Protein AF-A0A537MP45-F1 (afdb_monomer_lite)

Sequence (155 aa):
MEGVTEVKVVQQLLRLVGKEHTTVILPLGGDQLAAGGREAELHELKRLSENIVALVDSERASAGSLLAERRAKFGDVCKKVGFDVCLTEWRAIENYFPDHAVKAALGASFEQLKPYERLADHANGWSKSDNWRIAHYVRKEDLLSSDVGKFLDRI

Radius of gyration: 15.37 Å; chains: 1; bounding box: 35×30×43 Å

pLDDT: mean 92.87, std 7.29, range [63.31, 98.62]

Structure (mmCIF, N/CA/C/O backbone):
data_AF-A0A537MP45-F1
#
_entry.id   AF-A0A537MP45-F1
#
loop_
_atom_site.group_PDB
_atom_site.id
_atom_site.type_symbol
_atom_site.label_atom_id
_atom_site.label_alt_id
_atom_site.label_comp_id
_atom_site.label_asym_id
_atom_site.label_entity_id
_atom_site.label_seq_id
_atom_site.pdbx_PDB_ins_code
_atom_site.Cartn_x
_atom_site.Cartn_y
_atom_site.Cartn_z
_atom_site.occupancy
_atom_site.B_iso_or_equiv
_atom_site.auth_seq_id
_atom_site.auth_comp_id
_atom_site.auth_asym_id
_atom_site.auth_atom_id
_atom_site.pdbx_PDB_model_num
ATOM 1 N N . MET A 1 1 ? -4.626 5.123 4.136 1.00 78.69 1 MET A N 1
ATOM 2 C CA . MET A 1 1 ? -3.515 5.126 3.157 1.00 78.69 1 MET A CA 1
ATOM 3 C C . MET A 1 1 ? -2.699 6.376 3.355 1.00 78.69 1 MET A C 1
ATOM 5 O O . MET A 1 1 ? -3.265 7.377 3.767 1.00 78.69 1 MET A O 1
ATOM 9 N N . GLU A 1 2 ? -1.405 6.345 3.079 1.00 72.19 2 GLU A N 1
ATOM 10 C CA . GLU A 1 2 ? -0.551 7.502 3.346 1.00 72.19 2 GLU A CA 1
ATOM 11 C C . GLU A 1 2 ? -0.734 8.608 2.306 1.00 72.19 2 GLU A C 1
ATOM 13 O O . GLU A 1 2 ? -1.219 9.683 2.648 1.00 72.19 2 GLU A O 1
ATOM 18 N N . GLY A 1 3 ? -0.405 8.358 1.039 1.00 77.50 3 GLY A N 1
ATOM 19 C CA . GLY A 1 3 ? -0.460 9.369 -0.011 1.00 77.50 3 GLY A CA 1
ATOM 20 C C . GLY A 1 3 ? -1.744 9.351 -0.845 1.00 77.50 3 GLY A C 1
ATOM 21 O O . GLY A 1 3 ? -2.579 8.442 -0.800 1.00 77.50 3 GLY A O 1
ATOM 22 N N . VAL A 1 4 ? -1.915 10.427 -1.613 1.00 81.25 4 VAL A N 1
ATOM 23 C CA . VAL A 1 4 ? -3.049 10.619 -2.532 1.00 81.25 4 VAL A CA 1
ATOM 24 C C . VAL A 1 4 ? -2.918 9.779 -3.803 1.00 81.25 4 VAL A C 1
ATOM 26 O O . VAL A 1 4 ? -3.923 9.415 -4.412 1.00 81.25 4 VAL A O 1
ATOM 29 N N . THR A 1 5 ? -1.688 9.447 -4.199 1.00 82.06 5 THR A N 1
ATOM 30 C CA . THR A 1 5 ? -1.387 8.632 -5.382 1.00 82.06 5 THR A CA 1
ATOM 31 C C . THR A 1 5 ? -1.822 7.184 -5.198 1.00 82.06 5 THR A C 1
ATOM 33 O O . THR A 1 5 ? -2.275 6.549 -6.151 1.00 82.06 5 THR A O 1
ATOM 36 N N . GLU A 1 6 ? -1.779 6.681 -3.966 1.00 89.75 6 GLU A N 1
ATOM 37 C CA . GLU A 1 6 ? -2.126 5.302 -3.634 1.00 89.75 6 GLU A CA 1
ATOM 38 C C . GLU A 1 6 ? -3.642 5.077 -3.551 1.00 89.75 6 GLU A C 1
ATOM 40 O O . GLU A 1 6 ? -4.090 3.936 -3.626 1.00 89.75 6 GLU A O 1
ATOM 45 N N . VAL A 1 7 ? -4.460 6.135 -3.457 1.00 93.81 7 VAL A N 1
ATOM 46 C CA . VAL A 1 7 ? -5.926 5.996 -3.360 1.00 93.81 7 VAL A CA 1
ATOM 47 C C . VAL A 1 7 ? -6.472 5.210 -4.549 1.00 93.81 7 VAL A C 1
ATOM 49 O O . VAL A 1 7 ? -7.170 4.217 -4.362 1.00 93.81 7 VAL A O 1
ATOM 52 N N . LYS A 1 8 ? -6.100 5.597 -5.775 1.00 95.75 8 LYS A N 1
ATOM 53 C CA . LYS A 1 8 ? -6.566 4.912 -6.992 1.00 95.75 8 LYS A CA 1
ATOM 54 C C . LYS A 1 8 ? -6.049 3.479 -7.095 1.00 95.75 8 LYS A C 1
ATOM 56 O O . LYS A 1 8 ? -6.744 2.626 -7.636 1.00 95.75 8 LYS A O 1
ATOM 61 N N . VAL A 1 9 ? -4.850 3.216 -6.575 1.00 96.94 9 VAL A N 1
ATOM 62 C CA . VAL A 1 9 ? -4.278 1.865 -6.510 1.00 96.94 9 VAL A CA 1
ATOM 63 C C . VAL A 1 9 ? -5.156 0.989 -5.627 1.00 96.94 9 VAL A C 1
ATOM 65 O O . VAL A 1 9 ? -5.669 -0.025 -6.087 1.00 96.94 9 VAL A O 1
ATOM 68 N N . VAL A 1 10 ? -5.415 1.426 -4.394 1.00 96.75 10 VAL A N 1
ATOM 69 C CA . VAL A 1 10 ? -6.233 0.673 -3.437 1.00 96.75 10 VAL A CA 1
ATOM 70 C C . VAL A 1 10 ? -7.672 0.514 -3.922 1.00 96.75 10 VAL A C 1
ATOM 72 O O . VAL A 1 10 ? -8.244 -0.550 -3.723 1.00 96.75 10 VAL A O 1
ATOM 75 N N . GLN A 1 11 ? -8.241 1.493 -4.633 1.00 97.19 11 GLN A N 1
ATOM 76 C CA . GLN A 1 11 ? -9.544 1.327 -5.295 1.00 97.19 11 GLN A CA 1
ATOM 77 C C . GLN A 1 11 ? -9.545 0.155 -6.283 1.00 97.19 11 GLN A C 1
ATOM 79 O O . GLN A 1 11 ? -10.468 -0.656 -6.253 1.00 97.19 11 GLN A O 1
ATOM 84 N N . GLN A 1 12 ? -8.516 0.033 -7.134 1.00 98.00 12 GLN A N 1
ATOM 85 C CA . GLN A 1 12 ? -8.416 -1.105 -8.056 1.00 98.00 12 GLN A CA 1
ATOM 86 C C . GLN A 1 12 ? -8.259 -2.427 -7.297 1.00 98.00 12 GLN A C 1
ATOM 88 O O . GLN A 1 12 ? -8.945 -3.394 -7.618 1.00 98.00 12 GLN A O 1
ATOM 93 N N . LEU A 1 13 ? -7.428 -2.469 -6.253 1.00 97.81 13 LEU A N 1
ATOM 94 C CA . LEU A 1 13 ? -7.242 -3.690 -5.460 1.00 97.81 13 LEU A CA 1
ATOM 95 C C . LEU A 1 13 ? -8.527 -4.098 -4.714 1.00 97.81 13 LEU A C 1
ATOM 97 O O . LEU A 1 13 ? -8.900 -5.268 -4.722 1.00 97.81 13 LEU A O 1
ATOM 101 N N . LEU A 1 14 ? -9.260 -3.139 -4.140 1.00 97.94 14 LEU A N 1
ATOM 102 C CA . LEU A 1 14 ? -10.563 -3.382 -3.511 1.00 97.94 14 LEU A CA 1
ATOM 103 C C . LEU A 1 14 ? -11.614 -3.847 -4.521 1.00 97.94 14 LEU A C 1
ATOM 105 O O . LEU A 1 14 ? -12.479 -4.652 -4.178 1.00 97.94 14 LEU A O 1
ATOM 109 N N . ARG A 1 15 ? -11.549 -3.384 -5.774 1.00 97.81 15 ARG A N 1
ATOM 110 C CA . ARG A 1 15 ? -12.417 -3.881 -6.847 1.00 97.81 15 ARG A CA 1
ATOM 111 C C . ARG A 1 15 ? -12.158 -5.358 -7.141 1.00 97.81 15 ARG A C 1
ATOM 113 O O . ARG A 1 15 ? -13.121 -6.102 -7.302 1.00 97.81 15 ARG A O 1
ATOM 120 N N . LEU A 1 16 ? -10.896 -5.801 -7.135 1.00 96.94 16 LEU A N 1
ATOM 121 C CA . LEU A 1 16 ? -10.537 -7.214 -7.337 1.00 96.94 16 LEU A CA 1
ATOM 122 C C . LEU A 1 16 ? -11.126 -8.133 -6.255 1.00 96.94 16 LEU A C 1
ATOM 124 O O . LEU A 1 16 ? -11.538 -9.257 -6.549 1.00 96.94 16 LEU A O 1
ATOM 128 N N . VAL A 1 17 ? -11.210 -7.658 -5.010 1.00 97.12 17 VAL A N 1
ATOM 129 C CA . VAL A 1 17 ? -11.831 -8.407 -3.901 1.00 97.12 17 VAL A CA 1
ATOM 130 C C . VAL A 1 17 ? -13.329 -8.116 -3.725 1.00 97.12 17 VAL A C 1
ATOM 132 O O . VAL A 1 17 ? -13.974 -8.721 -2.876 1.00 97.12 17 VAL A O 1
ATOM 135 N N . GLY A 1 18 ? -13.920 -7.251 -4.555 1.00 97.19 18 GLY A N 1
ATOM 136 C CA . GLY A 1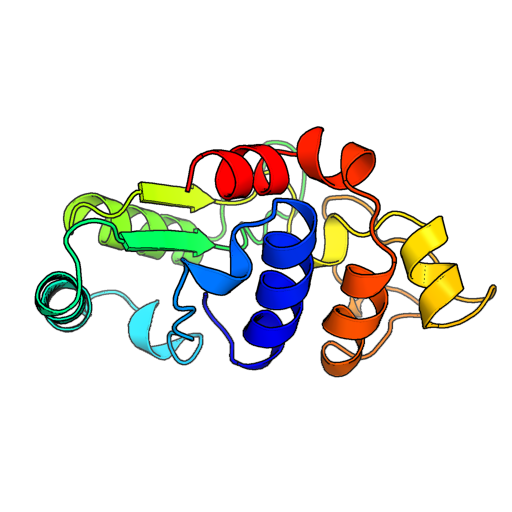 18 ? -15.351 -6.936 -4.515 1.00 97.19 18 GLY A CA 1
ATOM 137 C C . GLY A 1 18 ? -15.780 -6.038 -3.348 1.00 97.19 18 GLY A C 1
ATOM 138 O O . GLY A 1 18 ? -16.940 -6.084 -2.957 1.00 97.19 18 GLY A O 1
ATOM 139 N N . LYS A 1 19 ? -14.873 -5.221 -2.798 1.00 97.19 19 LYS A N 1
ATOM 140 C CA . LYS A 1 19 ? -15.096 -4.372 -1.608 1.00 97.19 19 LYS A CA 1
ATOM 141 C C . LYS A 1 19 ? -15.095 -2.865 -1.883 1.00 97.19 19 LYS A C 1
ATOM 143 O O . LYS A 1 19 ? -15.429 -2.080 -1.006 1.00 97.19 19 LYS A O 1
ATOM 148 N N . GLU A 1 20 ? -14.780 -2.438 -3.109 1.00 96.50 20 GLU A N 1
ATOM 149 C CA . GLU A 1 20 ? -14.738 -1.011 -3.500 1.00 96.50 20 GLU A CA 1
ATOM 150 C C . GLU A 1 20 ? -16.005 -0.236 -3.092 1.00 96.50 20 GLU A C 1
ATOM 152 O O . GLU A 1 20 ? -15.920 0.901 -2.640 1.00 96.50 20 GLU A O 1
ATOM 157 N N . HIS A 1 21 ? -17.179 -0.851 -3.235 1.00 95.81 21 HIS A N 1
ATOM 158 C CA . HIS A 1 21 ? -18.472 -0.201 -3.013 1.00 95.81 21 HIS A CA 1
ATOM 159 C C . HIS A 1 21 ? -18.888 -0.122 -1.535 1.00 95.81 21 HIS A C 1
ATOM 161 O O . HIS A 1 21 ? -19.848 0.575 -1.212 1.00 95.81 21 HIS A O 1
ATOM 167 N N . THR A 1 22 ? -18.186 -0.821 -0.640 1.00 95.88 22 THR A N 1
ATOM 168 C CA . THR A 1 22 ? -18.456 -0.836 0.808 1.00 95.88 22 THR A CA 1
ATOM 169 C C . THR A 1 22 ? -17.366 -0.151 1.622 1.00 95.88 22 THR A C 1
ATOM 171 O O . THR A 1 22 ? -17.492 -0.036 2.838 1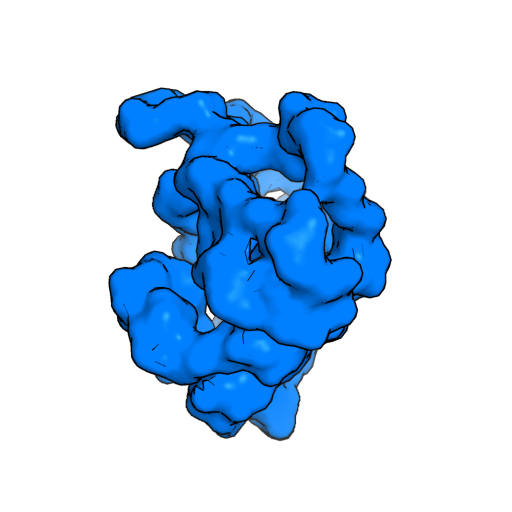.00 95.88 22 THR A O 1
ATOM 174 N N . THR A 1 23 ? -16.288 0.296 0.977 1.00 96.44 23 THR A N 1
ATOM 175 C CA . THR A 1 23 ? -15.094 0.797 1.656 1.00 96.44 23 THR A CA 1
ATOM 176 C C . THR A 1 23 ? -14.782 2.223 1.220 1.00 96.44 23 THR A C 1
ATOM 178 O O . THR A 1 23 ? -14.570 2.506 0.044 1.00 96.44 23 THR A O 1
ATOM 181 N N . VAL A 1 24 ? -14.690 3.131 2.193 1.00 95.12 24 VAL A N 1
ATOM 182 C CA . VAL A 1 24 ? -14.222 4.505 1.974 1.00 95.12 24 VAL A CA 1
ATOM 183 C C . VAL A 1 24 ? -12.714 4.560 2.200 1.00 95.12 24 VAL A C 1
ATOM 185 O O . VAL A 1 24 ? -12.218 4.137 3.242 1.00 95.12 24 VAL A O 1
ATOM 188 N N . ILE A 1 25 ? -11.974 5.104 1.234 1.00 94.69 25 ILE A N 1
ATOM 189 C CA . ILE A 1 25 ? -10.517 5.255 1.326 1.00 94.69 25 ILE A CA 1
ATOM 190 C C . ILE A 1 25 ? -10.193 6.702 1.678 1.00 94.69 25 ILE A C 1
ATOM 192 O O . ILE A 1 25 ? -10.503 7.614 0.913 1.00 94.69 25 ILE A O 1
ATOM 196 N N . LEU A 1 26 ? -9.512 6.898 2.805 1.00 91.81 26 LEU A N 1
ATOM 197 C CA . LEU A 1 26 ? -9.013 8.201 3.229 1.00 91.81 26 LEU A CA 1
ATOM 198 C C . LEU A 1 26 ? -7.480 8.267 3.055 1.00 91.81 26 LEU A C 1
ATOM 200 O O . LEU A 1 26 ? -6.762 7.452 3.658 1.00 91.81 26 LEU A O 1
ATOM 204 N N . PRO A 1 27 ? -6.953 9.197 2.234 1.00 89.19 27 PRO A N 1
ATOM 205 C CA . PRO A 1 27 ? -5.533 9.522 2.247 1.00 89.19 27 PRO A CA 1
ATOM 206 C C . PRO A 1 27 ? -5.206 10.343 3.499 1.00 89.19 27 PRO A C 1
ATOM 208 O O . PRO A 1 27 ? -5.925 11.276 3.846 1.00 89.19 27 PRO A O 1
ATOM 211 N N . LEU A 1 28 ? -4.098 10.022 4.159 1.00 83.44 28 LEU A N 1
ATOM 212 C CA . LEU A 1 28 ? -3.675 10.646 5.415 1.00 83.44 28 LEU A CA 1
ATOM 213 C C . LEU A 1 28 ? -2.677 11.801 5.207 1.00 83.44 28 LEU A C 1
ATOM 215 O O . LEU A 1 28 ? -2.012 12.230 6.146 1.00 83.44 28 LEU A O 1
ATOM 219 N N . GLY A 1 29 ? -2.570 12.316 3.977 1.00 73.94 29 GLY A N 1
ATOM 220 C CA . GLY A 1 29 ? -1.701 13.455 3.657 1.00 73.94 29 GLY A CA 1
ATOM 221 C C . GLY A 1 29 ? -0.206 13.135 3.767 1.00 73.94 29 GLY A C 1
ATOM 222 O O . GLY A 1 29 ? 0.607 14.023 4.021 1.00 73.94 29 GLY A O 1
ATOM 223 N N . GLY A 1 30 ? 0.150 11.862 3.598 1.00 70.12 30 GLY A N 1
ATOM 224 C CA . GLY A 1 30 ? 1.495 11.327 3.724 1.00 70.12 30 GLY A CA 1
ATOM 225 C C . GLY A 1 30 ? 2.030 11.488 5.139 1.00 70.12 30 GLY A C 1
ATOM 226 O O . GLY A 1 30 ? 1.522 10.932 6.111 1.00 70.12 30 GLY A O 1
ATOM 227 N N . ASP A 1 31 ? 3.078 12.286 5.231 1.00 68.25 31 ASP A N 1
ATOM 228 C CA . ASP A 1 31 ? 3.930 12.407 6.400 1.00 68.25 31 ASP A CA 1
ATOM 229 C C . ASP A 1 31 ? 3.291 13.136 7.586 1.00 68.25 31 ASP A C 1
ATOM 231 O O . ASP A 1 31 ? 3.775 13.016 8.712 1.00 68.25 31 ASP A O 1
ATOM 235 N N . GLN A 1 32 ? 2.216 13.887 7.340 1.00 70.69 32 GLN A N 1
ATOM 236 C CA . GLN A 1 32 ? 1.643 14.826 8.302 1.00 70.69 32 GLN A CA 1
ATOM 237 C C . GLN A 1 32 ? 0.962 14.134 9.486 1.00 70.69 32 GLN A C 1
ATOM 239 O O . GLN A 1 32 ? 1.140 14.572 10.622 1.00 70.69 32 GLN A O 1
ATOM 244 N N . LEU A 1 33 ? 0.223 13.051 9.226 1.00 71.00 33 LEU A N 1
ATOM 245 C CA . LEU A 1 33 ? -0.424 12.232 10.260 1.00 71.00 33 LEU A CA 1
ATOM 246 C C . LEU A 1 33 ? 0.444 11.047 10.707 1.00 71.00 33 LEU A C 1
ATOM 248 O O . LEU A 1 33 ? 0.185 10.455 11.750 1.00 71.00 33 LEU A O 1
ATOM 252 N N . ALA A 1 34 ? 1.487 10.719 9.938 1.00 63.31 34 ALA A N 1
ATOM 253 C CA . ALA A 1 34 ? 2.455 9.679 10.281 1.00 63.31 34 ALA A CA 1
ATOM 254 C C . ALA A 1 34 ? 3.594 10.168 11.195 1.00 63.31 34 ALA A C 1
ATOM 256 O O . ALA A 1 34 ? 4.375 9.360 11.702 1.00 63.31 34 ALA A O 1
ATOM 257 N N . ALA A 1 35 ? 3.721 11.481 11.402 1.00 67.88 35 ALA A N 1
ATOM 258 C CA . ALA A 1 35 ? 4.578 12.047 12.435 1.00 67.88 35 ALA A CA 1
ATOM 259 C C . ALA A 1 35 ? 3.929 11.818 13.813 1.00 67.88 35 ALA A C 1
ATOM 261 O O . ALA A 1 35 ? 2.738 12.064 13.977 1.00 67.88 35 ALA A O 1
ATOM 262 N N . GLY A 1 36 ? 4.688 11.320 14.795 1.00 66.88 36 GLY A N 1
ATOM 263 C CA . GLY A 1 36 ? 4.167 11.072 16.148 1.00 66.88 36 GLY A CA 1
ATOM 264 C C . GLY A 1 36 ? 3.563 12.327 16.798 1.00 66.88 36 GLY A C 1
ATOM 265 O O . GLY A 1 36 ? 3.892 13.446 16.404 1.00 66.88 36 GLY A O 1
ATOM 266 N N . GLY A 1 37 ? 2.698 12.145 17.801 1.00 72.94 37 GLY A N 1
ATOM 267 C CA . GLY A 1 37 ? 1.971 13.255 18.431 1.00 72.94 37 GLY A CA 1
ATOM 268 C C . GLY A 1 37 ? 0.680 13.650 17.703 1.00 72.94 37 GLY A C 1
ATOM 269 O O . GLY A 1 37 ? 0.190 14.756 17.914 1.00 72.94 37 GLY A O 1
ATOM 270 N N . ARG A 1 38 ? 0.165 12.781 16.821 1.00 83.44 38 ARG A N 1
ATOM 271 C CA . ARG A 1 38 ? -1.074 12.966 16.039 1.00 83.44 38 ARG A CA 1
ATOM 272 C C . ARG A 1 38 ? -2.196 12.005 16.442 1.00 83.44 38 ARG A C 1
ATOM 274 O O . ARG A 1 38 ? -3.124 11.732 15.682 1.00 83.44 38 ARG A O 1
ATOM 281 N N . GLU A 1 39 ? -2.084 11.430 17.636 1.00 87.00 39 GLU A N 1
ATOM 282 C CA . GLU A 1 39 ? -3.035 10.470 18.190 1.00 87.00 39 GLU A CA 1
ATOM 283 C C . GLU A 1 39 ? -4.444 11.067 18.291 1.00 87.00 39 GLU A C 1
ATOM 285 O O . GLU A 1 39 ? -5.420 10.373 18.013 1.00 87.00 39 GLU A O 1
ATOM 290 N N . ALA A 1 40 ? -4.551 12.348 18.660 1.00 88.00 40 ALA A N 1
ATOM 291 C CA . ALA A 1 40 ? -5.830 13.040 18.790 1.00 88.00 40 ALA A CA 1
ATOM 292 C C . ALA A 1 40 ? -6.537 13.168 17.432 1.00 88.00 40 ALA A C 1
ATOM 294 O O . ALA A 1 40 ? -7.717 12.848 17.317 1.00 88.00 40 ALA A O 1
ATOM 295 N N . GLU A 1 41 ? -5.808 13.555 16.383 1.00 88.56 41 GLU A N 1
ATOM 296 C CA . GLU A 1 41 ? -6.338 13.674 15.025 1.00 88.56 41 GLU A CA 1
ATOM 297 C C . GLU A 1 41 ? -6.775 12.318 14.460 1.00 88.56 41 GLU A C 1
ATOM 299 O O . GLU A 1 41 ? -7.813 12.225 13.806 1.00 88.56 41 GLU A O 1
ATOM 304 N N . LEU A 1 42 ? -6.022 11.249 14.738 1.00 88.88 42 LEU A N 1
ATOM 305 C CA . LEU A 1 42 ? -6.421 9.897 14.346 1.00 88.88 42 LEU A CA 1
ATOM 306 C C . LEU A 1 42 ? -7.645 9.415 15.134 1.00 88.88 42 LEU A C 1
ATOM 308 O O . LEU A 1 42 ? -8.499 8.737 14.565 1.00 88.88 42 LEU A O 1
ATOM 312 N N . HIS A 1 43 ? -7.783 9.796 16.406 1.00 90.69 43 HIS A N 1
ATOM 313 C CA . HIS A 1 43 ? -8.971 9.484 17.203 1.00 90.69 43 HIS A CA 1
ATOM 314 C C . HIS A 1 43 ? -10.253 10.082 16.620 1.00 90.69 43 HIS A C 1
ATOM 316 O O . HIS A 1 43 ? -11.298 9.433 16.675 1.00 90.69 43 HIS A O 1
ATOM 322 N N . GLU A 1 44 ? -10.185 11.263 16.003 1.00 91.94 44 GLU A N 1
ATOM 323 C CA . GLU A 1 44 ? -11.353 11.872 15.358 1.00 91.94 44 GLU A CA 1
ATOM 324 C C . GLU A 1 44 ? -11.903 11.013 14.214 1.00 91.94 44 GLU A C 1
ATOM 326 O O . GLU A 1 44 ? -13.111 11.019 13.974 1.00 91.94 44 GLU A O 1
ATOM 331 N N . LEU A 1 45 ? -11.067 10.201 13.554 1.00 91.56 45 LEU A N 1
ATOM 332 C CA . LEU A 1 45 ? -11.539 9.294 12.507 1.00 91.56 45 LEU A CA 1
ATOM 333 C C . LEU A 1 45 ? -12.520 8.254 13.054 1.00 91.56 45 LEU A C 1
ATOM 335 O O . LEU A 1 45 ? -13.463 7.908 12.345 1.00 91.56 45 LEU A O 1
ATOM 339 N N . LYS A 1 46 ? -12.383 7.816 14.316 1.00 91.88 46 LYS A N 1
ATOM 340 C CA . LYS A 1 46 ? -13.329 6.866 14.934 1.00 91.88 46 LYS A CA 1
ATOM 341 C C . LYS A 1 46 ? -14.755 7.392 15.015 1.00 91.88 46 LYS A C 1
ATOM 343 O O . LYS A 1 46 ? -15.698 6.613 15.042 1.00 91.88 46 LYS A O 1
ATOM 348 N N . ARG A 1 47 ? -14.938 8.711 14.972 1.00 92.62 47 ARG A N 1
ATOM 349 C CA . ARG A 1 47 ? -16.274 9.318 14.917 1.00 92.62 47 ARG A CA 1
ATOM 350 C C . ARG A 1 47 ? -16.987 9.050 13.592 1.00 92.62 47 ARG A C 1
ATOM 352 O O . ARG A 1 47 ? -18.200 9.216 13.525 1.00 92.62 47 ARG A O 1
ATOM 359 N N . LEU A 1 48 ? -16.244 8.684 12.546 1.00 91.44 48 LEU A N 1
ATOM 360 C CA . LEU A 1 48 ? -16.782 8.351 11.228 1.00 91.44 48 LEU A CA 1
ATOM 361 C C . LEU A 1 48 ? -17.161 6.869 11.125 1.00 91.44 48 LEU A C 1
ATOM 363 O O . LEU A 1 48 ? -18.125 6.537 10.441 1.00 91.44 48 LEU A O 1
ATOM 367 N N . SER A 1 49 ? -16.391 5.982 11.761 1.00 93.69 49 SER A N 1
ATOM 368 C CA . SER A 1 49 ? -16.600 4.532 11.728 1.00 93.69 49 SER A CA 1
ATOM 369 C C . SER A 1 49 ? -15.834 3.844 12.859 1.00 93.69 49 SER A C 1
ATOM 371 O O . SER A 1 49 ? -14.694 4.203 13.145 1.00 93.69 49 SER A O 1
ATOM 373 N N . GLU A 1 50 ? -16.416 2.792 13.436 1.00 91.19 50 GLU A N 1
ATOM 374 C CA . GLU A 1 50 ? -15.701 1.877 14.342 1.00 91.19 50 GLU A CA 1
ATOM 375 C C . GLU A 1 50 ? -14.806 0.886 13.575 1.00 91.19 50 GLU A C 1
ATOM 377 O O . GLU A 1 50 ? -13.834 0.360 14.115 1.00 91.19 50 GLU A O 1
ATOM 382 N N . ASN A 1 51 ? -15.091 0.670 12.287 1.00 94.31 51 ASN A N 1
ATOM 383 C CA . ASN A 1 51 ? -14.362 -0.250 11.417 1.00 94.31 51 ASN A CA 1
ATOM 384 C C . ASN A 1 51 ? -13.353 0.533 10.575 1.00 94.31 51 ASN A C 1
ATOM 386 O O . ASN A 1 51 ? -13.608 0.847 9.409 1.00 94.31 51 ASN A O 1
ATOM 390 N N . ILE A 1 52 ? -12.226 0.894 11.188 1.00 95.19 52 ILE A N 1
ATOM 391 C CA . ILE A 1 52 ? -11.131 1.603 10.519 1.00 95.19 52 ILE A CA 1
ATOM 392 C C . ILE A 1 52 ? -9.915 0.700 10.443 1.00 95.19 52 ILE A C 1
ATOM 394 O O . ILE A 1 52 ? -9.473 0.118 11.436 1.00 95.19 52 ILE A O 1
ATOM 398 N N . VAL A 1 53 ? -9.354 0.638 9.242 1.00 95.75 53 VAL A N 1
ATOM 399 C CA . VAL A 1 53 ? -8.165 -0.144 8.944 1.00 95.75 53 VAL A CA 1
ATOM 400 C C . VAL A 1 53 ? -7.109 0.736 8.276 1.00 95.75 53 VAL A C 1
ATOM 402 O O . VAL A 1 53 ? -7.430 1.677 7.544 1.00 95.75 53 VAL A O 1
ATOM 405 N N . ALA A 1 54 ? -5.837 0.440 8.518 1.00 94.50 54 ALA A N 1
ATOM 406 C CA . ALA A 1 54 ? -4.701 1.153 7.956 1.00 94.50 54 ALA A CA 1
ATOM 407 C C . ALA A 1 54 ? -3.795 0.190 7.185 1.00 94.50 54 ALA A C 1
ATOM 409 O O . ALA A 1 54 ? -3.313 -0.798 7.731 1.00 94.50 54 ALA A O 1
ATOM 410 N N . LEU A 1 55 ? -3.538 0.509 5.920 1.00 94.69 55 LEU A N 1
ATOM 411 C CA . LEU A 1 55 ? -2.518 -0.136 5.099 1.00 94.69 55 LEU A CA 1
ATOM 412 C C . LEU A 1 55 ? -1.315 0.810 5.002 1.00 94.69 55 LEU A C 1
ATOM 414 O O . LEU A 1 55 ? -1.479 1.987 4.660 1.00 94.69 55 LEU A O 1
ATOM 418 N N . VAL A 1 56 ? -0.146 0.298 5.380 1.00 92.69 56 VAL A N 1
ATOM 419 C CA . VAL A 1 56 ? 1.077 1.062 5.643 1.00 92.69 56 VAL A CA 1
ATOM 420 C C . VAL A 1 56 ? 2.258 0.363 4.979 1.00 92.69 56 VAL A C 1
ATOM 422 O O . VAL A 1 56 ? 2.548 -0.797 5.283 1.00 92.69 56 VAL A O 1
ATOM 425 N N . ASP A 1 57 ? 2.966 1.081 4.111 1.00 93.56 57 ASP A N 1
ATOM 426 C CA . ASP A 1 57 ? 4.177 0.567 3.475 1.00 93.56 57 ASP A CA 1
ATOM 427 C C . ASP A 1 57 ? 5.281 0.376 4.523 1.00 93.56 57 ASP A C 1
ATOM 429 O O . ASP A 1 57 ? 5.561 1.248 5.349 1.00 93.56 57 ASP A O 1
ATOM 433 N N . SER A 1 58 ? 5.933 -0.780 4.498 1.00 94.56 58 SER A N 1
ATOM 434 C CA . SER A 1 58 ? 6.942 -1.143 5.498 1.00 94.56 58 SER A CA 1
ATOM 435 C C . SER A 1 58 ? 8.268 -0.403 5.336 1.00 94.56 58 SER A C 1
ATOM 437 O O . SER A 1 58 ? 9.021 -0.235 6.300 1.00 94.56 58 SER A O 1
ATOM 439 N N . GLU A 1 59 ? 8.567 -0.006 4.099 1.00 94.06 59 GLU A N 1
ATOM 440 C CA . GLU A 1 59 ? 9.834 0.564 3.649 1.00 94.06 59 GLU A CA 1
ATOM 441 C C . GLU A 1 59 ? 11.079 -0.272 4.000 1.00 94.06 59 GLU A C 1
ATOM 443 O O . GLU A 1 59 ? 12.201 0.249 4.016 1.00 94.06 59 GLU A O 1
ATOM 448 N N . ARG A 1 60 ? 10.910 -1.581 4.237 1.00 95.06 60 ARG A N 1
ATOM 449 C CA . ARG A 1 60 ? 12.019 -2.502 4.528 1.00 95.06 60 ARG A CA 1
ATOM 450 C C . ARG A 1 60 ? 13.053 -2.495 3.404 1.00 95.06 60 ARG A C 1
ATOM 452 O O . ARG A 1 60 ? 12.719 -2.395 2.222 1.00 95.06 60 ARG A O 1
ATOM 459 N N . ALA A 1 61 ? 14.321 -2.593 3.789 1.00 95.19 61 ALA A N 1
ATOM 460 C CA . ALA A 1 61 ? 15.434 -2.692 2.846 1.00 95.19 61 ALA A CA 1
ATOM 461 C C . ALA A 1 61 ? 15.699 -4.145 2.421 1.00 95.19 61 ALA A C 1
ATOM 463 O O . ALA A 1 61 ? 16.252 -4.383 1.352 1.00 95.19 61 ALA A O 1
ATOM 464 N N . SER A 1 62 ? 15.311 -5.119 3.248 1.00 96.19 62 SER A N 1
ATOM 465 C CA . SER A 1 62 ? 15.476 -6.542 2.959 1.00 96.19 62 SER A CA 1
ATOM 466 C C . SER A 1 62 ? 14.541 -7.409 3.807 1.00 96.19 62 SER A C 1
ATOM 468 O O . SER A 1 62 ? 13.902 -6.940 4.754 1.00 96.19 62 SER A O 1
ATOM 470 N N . ALA A 1 63 ? 14.484 -8.704 3.486 1.00 95.25 63 ALA A N 1
ATOM 471 C CA . ALA A 1 63 ? 13.759 -9.685 4.283 1.00 95.25 63 ALA A CA 1
ATOM 472 C C . ALA A 1 63 ? 14.302 -9.718 5.718 1.00 95.25 63 ALA A C 1
ATOM 474 O O . ALA A 1 63 ? 15.501 -9.878 5.938 1.00 95.25 63 ALA A O 1
ATOM 475 N N . GLY A 1 64 ? 13.413 -9.552 6.697 1.00 91.81 64 GLY A N 1
ATOM 476 C CA . GLY A 1 64 ? 13.773 -9.551 8.116 1.00 91.81 64 GLY A CA 1
ATOM 477 C C . GLY A 1 64 ? 14.441 -8.268 8.623 1.00 91.81 64 GLY A C 1
ATOM 478 O O . GLY A 1 64 ? 14.648 -8.159 9.831 1.00 91.81 64 GLY A O 1
ATOM 479 N N . SER A 1 65 ? 14.730 -7.273 7.769 1.00 93.56 65 SER A N 1
ATOM 480 C CA . SER A 1 65 ? 15.223 -5.977 8.254 1.00 93.56 65 SER A CA 1
ATOM 481 C C . SER A 1 65 ? 14.178 -5.322 9.147 1.00 93.56 65 SER A C 1
ATOM 483 O O . SER A 1 65 ? 12.978 -5.478 8.910 1.00 93.56 65 SER A O 1
ATOM 485 N N . LEU A 1 66 ? 14.609 -4.535 10.133 1.00 93.00 66 LEU A N 1
ATOM 486 C CA . LEU A 1 66 ? 13.682 -3.711 10.904 1.00 93.00 66 LEU A CA 1
ATOM 4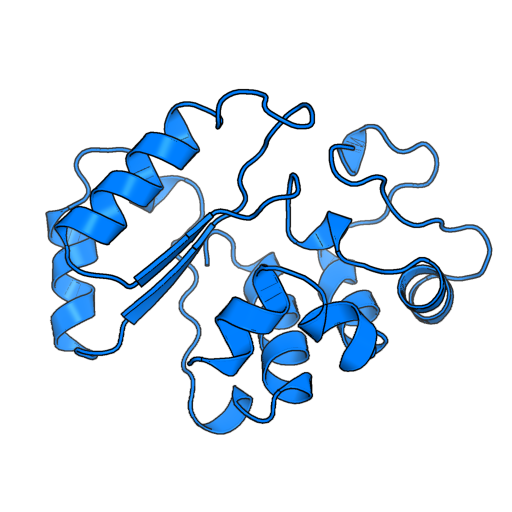87 C C . LEU A 1 66 ? 12.871 -2.804 9.967 1.00 93.00 66 LEU A C 1
ATOM 489 O O . LEU A 1 66 ? 13.336 -2.410 8.893 1.00 93.00 66 LEU A O 1
ATOM 493 N N . LEU A 1 67 ? 11.640 -2.507 10.380 1.00 91.44 67 LEU A N 1
ATOM 494 C CA . LEU A 1 67 ? 10.840 -1.461 9.752 1.00 91.44 67 LEU A CA 1
ATOM 495 C C . LEU A 1 67 ? 11.579 -0.131 9.888 1.00 91.44 67 LEU A C 1
ATOM 497 O O . LEU A 1 67 ? 12.267 0.096 10.889 1.00 91.44 67 LEU A O 1
ATOM 501 N N . ALA A 1 68 ? 11.389 0.770 8.927 1.00 88.44 68 ALA A N 1
ATOM 502 C CA . ALA A 1 68 ? 11.792 2.151 9.138 1.00 88.44 68 ALA A CA 1
ATOM 503 C C . ALA A 1 68 ? 11.119 2.662 10.425 1.00 88.44 68 ALA A C 1
ATOM 505 O O . ALA A 1 68 ? 9.912 2.488 10.604 1.00 88.44 68 ALA A O 1
ATOM 506 N N . GLU A 1 69 ? 11.891 3.272 11.331 1.00 88.88 69 GLU A N 1
ATOM 507 C CA . GLU A 1 69 ?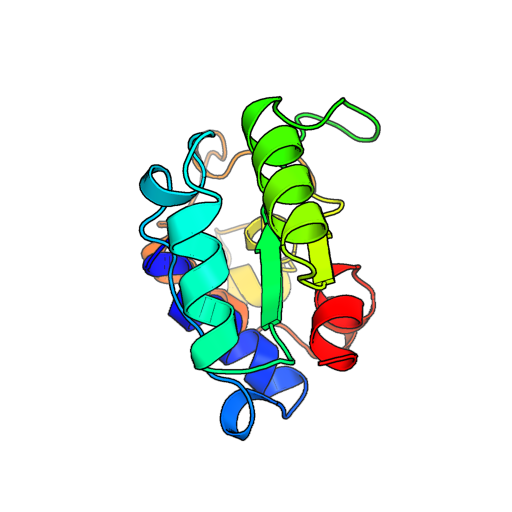 11.432 3.648 12.682 1.00 88.88 69 GLU A CA 1
ATOM 508 C C . GLU A 1 69 ? 10.114 4.431 12.644 1.00 88.88 69 GLU A C 1
ATOM 510 O O . GLU A 1 69 ? 9.197 4.207 13.431 1.00 88.88 69 GLU A O 1
ATOM 515 N N . ARG A 1 70 ? 9.998 5.313 11.655 1.00 87.62 70 ARG A N 1
ATOM 516 C CA . ARG A 1 70 ? 8.797 6.086 11.372 1.00 87.62 70 ARG A CA 1
ATOM 517 C C . ARG A 1 70 ? 7.567 5.214 11.083 1.00 87.62 70 ARG A C 1
ATOM 519 O O . ARG A 1 70 ? 6.504 5.471 11.639 1.00 87.62 70 ARG A O 1
ATOM 526 N N . ARG A 1 71 ? 7.700 4.195 10.228 1.00 89.94 71 ARG A N 1
ATOM 527 C CA . ARG A 1 71 ? 6.609 3.275 9.859 1.00 89.94 71 ARG A CA 1
ATOM 528 C C . ARG A 1 71 ? 6.178 2.431 11.048 1.00 89.94 71 ARG A C 1
ATOM 530 O O . ARG A 1 71 ? 4.983 2.267 11.274 1.00 89.94 71 ARG A O 1
ATOM 537 N N . ALA A 1 72 ? 7.145 1.969 11.843 1.00 90.69 72 ALA A N 1
ATOM 538 C CA . ALA A 1 72 ? 6.873 1.262 13.091 1.00 90.69 72 ALA A CA 1
ATOM 539 C C . ALA A 1 72 ? 6.063 2.138 14.059 1.00 90.69 72 ALA A C 1
ATOM 541 O O . ALA A 1 72 ? 4.978 1.742 14.476 1.00 90.69 72 ALA A O 1
ATOM 542 N N . LYS A 1 73 ? 6.529 3.368 14.326 1.00 89.50 73 LYS A N 1
ATOM 543 C CA . LYS A 1 73 ? 5.825 4.324 15.195 1.00 89.50 73 LYS A CA 1
ATOM 544 C C . LYS A 1 73 ? 4.410 4.619 14.707 1.00 89.50 73 LYS A C 1
ATOM 546 O O . LYS A 1 73 ? 3.487 4.624 15.514 1.00 89.50 73 LYS A O 1
ATOM 551 N N . PHE A 1 74 ? 4.227 4.841 13.406 1.00 89.50 74 PHE A N 1
ATOM 552 C CA . PHE A 1 74 ? 2.902 5.099 12.848 1.00 89.50 74 PHE A CA 1
ATOM 553 C C . PHE A 1 74 ? 1.964 3.894 13.008 1.00 89.50 74 PHE A C 1
ATOM 555 O O . PHE A 1 74 ? 0.844 4.047 13.494 1.00 89.50 74 PHE A O 1
ATOM 562 N N . GLY A 1 75 ? 2.440 2.686 12.690 1.00 90.62 75 GLY A N 1
ATOM 563 C CA . GLY A 1 75 ? 1.675 1.459 12.908 1.00 90.62 75 GLY A CA 1
ATOM 564 C C . GLY A 1 75 ? 1.289 1.256 14.377 1.00 90.62 75 GLY A C 1
ATOM 565 O O . GLY A 1 75 ? 0.153 0.879 14.664 1.00 90.62 75 GLY A O 1
ATOM 566 N N . ASP A 1 76 ? 2.193 1.559 15.310 1.00 91.31 76 ASP A N 1
ATOM 567 C CA . ASP A 1 76 ? 1.924 1.485 16.749 1.00 91.31 76 ASP A CA 1
ATOM 568 C C . ASP A 1 76 ? 0.872 2.504 17.194 1.00 91.31 76 ASP A C 1
ATOM 570 O O . ASP A 1 76 ? -0.005 2.175 17.993 1.00 91.31 76 ASP A O 1
ATOM 574 N N . VAL A 1 77 ? 0.919 3.729 16.666 1.00 90.31 77 VAL A N 1
ATOM 575 C CA . VAL A 1 77 ? -0.098 4.754 16.929 1.00 90.31 77 VAL A CA 1
ATOM 576 C C . VAL A 1 77 ? -1.469 4.306 16.417 1.00 90.31 77 VAL A C 1
ATOM 578 O O . VAL A 1 77 ? -2.434 4.330 17.180 1.00 90.31 77 VAL A O 1
ATOM 581 N N . CYS A 1 78 ? -1.568 3.824 15.174 1.00 91.81 78 CYS A N 1
ATOM 582 C CA . CYS A 1 78 ? -2.829 3.313 14.629 1.00 91.81 78 CYS A CA 1
ATOM 583 C C . CYS A 1 78 ? -3.402 2.170 15.484 1.00 91.81 78 CYS A C 1
ATOM 585 O O . CYS A 1 78 ? -4.593 2.172 15.798 1.00 91.81 78 CYS A O 1
ATOM 587 N N . LYS A 1 79 ? -2.554 1.239 15.940 1.00 93.12 79 LYS A N 1
ATOM 588 C CA . LYS A 1 79 ? -2.968 0.155 16.846 1.00 93.12 79 LYS A CA 1
ATOM 589 C C . LYS A 1 79 ? -3.445 0.672 18.202 1.00 93.12 79 LYS A C 1
ATOM 591 O O . LYS A 1 79 ? -4.449 0.180 18.705 1.00 93.12 79 LYS A O 1
ATOM 596 N N . LYS A 1 80 ? -2.773 1.671 18.788 1.00 91.75 80 LYS A N 1
ATOM 597 C CA . LYS A 1 80 ? -3.179 2.290 20.067 1.00 91.75 80 LYS A CA 1
ATOM 598 C C . LYS A 1 80 ? -4.552 2.954 19.985 1.00 91.75 80 LYS A C 1
ATOM 600 O O . LYS A 1 80 ? -5.331 2.837 20.924 1.00 91.75 80 LYS A O 1
ATOM 605 N N . VAL A 1 81 ? -4.859 3.606 18.863 1.00 91.50 81 VAL A N 1
ATOM 606 C CA . VAL A 1 81 ? -6.187 4.194 18.598 1.00 91.50 81 VAL A CA 1
ATOM 607 C C . VAL A 1 81 ? -7.240 3.100 18.348 1.00 91.50 81 VAL A C 1
ATOM 609 O O . VAL A 1 81 ? -8.443 3.337 18.475 1.00 91.50 81 VAL A O 1
ATOM 612 N N . GLY A 1 82 ? -6.807 1.868 18.069 1.00 93.38 82 GLY A N 1
ATOM 613 C CA . GLY A 1 82 ? -7.652 0.695 17.873 1.00 93.38 82 GLY A CA 1
ATOM 614 C C . GLY A 1 82 ? -8.046 0.471 16.418 1.00 93.38 82 GLY A C 1
ATOM 615 O O . GLY A 1 82 ? -9.154 0.005 16.173 1.00 93.38 82 GLY A O 1
ATOM 616 N N . PHE A 1 83 ? -7.187 0.850 15.469 1.00 94.31 83 PHE A N 1
ATOM 617 C CA . PHE A 1 83 ? -7.321 0.460 14.066 1.00 94.31 83 PHE A CA 1
ATOM 618 C C . PHE A 1 83 ? -6.685 -0.907 13.836 1.00 94.31 83 PHE A C 1
ATOM 620 O O . PHE A 1 83 ? -5.669 -1.242 14.453 1.00 94.31 83 PHE A O 1
ATOM 627 N N . ASP A 1 84 ? -7.237 -1.664 12.894 1.00 95.31 84 ASP A N 1
ATOM 628 C CA . ASP A 1 84 ? -6.534 -2.818 12.342 1.00 95.31 84 ASP A CA 1
ATOM 629 C C . ASP A 1 84 ? -5.458 -2.335 11.360 1.00 95.31 84 ASP A C 1
ATOM 631 O O . ASP A 1 84 ? -5.707 -1.450 10.543 1.00 95.31 84 ASP A O 1
ATOM 635 N N . VAL A 1 85 ? -4.243 -2.872 11.443 1.00 95.12 85 VAL A N 1
ATOM 636 C CA . VAL A 1 85 ? -3.090 -2.353 10.696 1.00 95.12 85 VAL A CA 1
ATOM 637 C C . VAL A 1 85 ? -2.404 -3.467 9.922 1.00 95.12 85 VAL A C 1
ATOM 639 O O . VAL A 1 85 ? -1.908 -4.428 10.510 1.00 95.12 85 VAL A O 1
ATOM 642 N N . CYS A 1 86 ? -2.288 -3.284 8.610 1.00 96.25 86 CYS A N 1
ATOM 643 C CA . CYS A 1 86 ? -1.370 -4.026 7.759 1.00 96.25 86 CYS A CA 1
ATOM 644 C C . CYS A 1 86 ? -0.131 -3.177 7.492 1.00 96.25 86 CYS A C 1
ATOM 646 O O . CYS A 1 86 ? -0.178 -2.186 6.766 1.00 96.25 86 CYS A O 1
ATOM 648 N N . LEU A 1 87 ? 0.975 -3.585 8.110 1.00 95.38 87 LEU A N 1
ATOM 649 C CA . LEU A 1 87 ? 2.314 -3.198 7.689 1.00 95.38 87 LEU A CA 1
ATOM 650 C C . LEU A 1 87 ? 2.762 -4.224 6.658 1.00 95.38 87 LEU A C 1
ATOM 652 O O . LEU A 1 87 ? 2.819 -5.407 6.997 1.00 95.38 87 LEU A O 1
ATOM 656 N N . THR A 1 88 ? 3.063 -3.778 5.443 1.00 96.19 88 THR A N 1
ATOM 657 C CA . THR A 1 88 ? 3.357 -4.697 4.340 1.00 96.19 88 THR A CA 1
ATOM 658 C C . THR A 1 88 ? 4.566 -5.596 4.640 1.00 96.19 88 THR A C 1
ATOM 660 O O . THR A 1 88 ? 5.527 -5.200 5.307 1.00 96.19 88 THR A O 1
ATOM 663 N N . GLU A 1 89 ? 4.556 -6.834 4.162 1.00 96.81 89 GLU A N 1
ATOM 664 C CA . GLU A 1 89 ? 5.725 -7.717 4.233 1.00 96.81 89 GLU A CA 1
ATOM 665 C C . GLU A 1 89 ? 6.842 -7.228 3.306 1.00 96.81 89 GLU A C 1
ATOM 667 O O . GLU A 1 89 ? 8.013 -7.182 3.694 1.00 96.81 89 GLU A O 1
ATOM 672 N N . TRP A 1 90 ? 6.476 -6.824 2.089 1.00 97.25 90 TRP A N 1
ATOM 673 C CA . TRP A 1 90 ? 7.375 -6.227 1.106 1.00 97.25 90 TRP A CA 1
ATOM 674 C C . TRP A 1 90 ? 7.490 -4.725 1.339 1.00 97.25 90 TRP A C 1
ATOM 676 O O . TRP A 1 90 ? 6.816 -4.148 2.199 1.00 97.25 90 TRP A O 1
ATOM 686 N N . ARG A 1 91 ? 8.399 -4.074 0.616 1.00 96.25 91 ARG A N 1
ATOM 687 C CA . ARG A 1 91 ? 8.754 -2.679 0.876 1.00 96.25 91 ARG A CA 1
ATOM 688 C C . ARG A 1 91 ? 7.565 -1.722 0.748 1.00 96.25 91 ARG A C 1
ATOM 690 O O . ARG A 1 91 ? 7.376 -0.910 1.649 1.00 96.25 91 ARG A O 1
ATOM 697 N N . ALA A 1 92 ? 6.821 -1.800 -0.347 1.00 95.69 92 ALA A N 1
ATOM 698 C CA . ALA A 1 92 ? 5.674 -0.948 -0.643 1.00 95.69 92 ALA A CA 1
ATOM 699 C C . ALA A 1 92 ? 4.674 -1.671 -1.559 1.00 95.69 92 ALA A C 1
ATOM 701 O O . ALA A 1 92 ? 4.997 -2.719 -2.126 1.00 95.69 92 ALA A O 1
ATOM 702 N N . ILE A 1 93 ? 3.476 -1.105 -1.740 1.00 96.38 93 ILE A N 1
ATOM 703 C CA . ILE A 1 93 ? 2.435 -1.676 -2.616 1.00 96.38 93 ILE A CA 1
ATOM 704 C C . ILE A 1 93 ? 2.947 -1.940 -4.042 1.00 96.38 93 ILE A C 1
ATOM 706 O O . ILE A 1 93 ? 2.628 -2.985 -4.606 1.00 96.38 93 ILE A O 1
ATOM 710 N N . GLU A 1 94 ? 3.764 -1.055 -4.624 1.00 96.81 94 GLU A N 1
ATOM 711 C CA . GLU A 1 94 ? 4.313 -1.264 -5.973 1.00 96.81 94 GLU A CA 1
ATOM 712 C C . GLU A 1 94 ? 5.173 -2.526 -6.116 1.00 96.81 94 GLU A C 1
ATOM 714 O O . GLU A 1 94 ? 5.296 -3.060 -7.218 1.00 96.81 94 GLU A O 1
ATOM 719 N N . ASN A 1 95 ? 5.732 -3.041 -5.018 1.00 97.94 95 ASN A N 1
ATOM 720 C CA . ASN A 1 95 ? 6.497 -4.281 -5.047 1.00 97.94 95 ASN A CA 1
ATOM 721 C C . ASN A 1 95 ? 5.597 -5.505 -5.265 1.00 97.94 95 ASN A C 1
ATOM 723 O O . ASN A 1 95 ? 6.105 -6.528 -5.701 1.00 97.94 95 ASN A O 1
ATOM 727 N N . TYR A 1 96 ? 4.287 -5.408 -5.002 1.00 98.00 96 TYR A N 1
ATOM 728 C CA . TYR A 1 96 ? 3.312 -6.493 -5.184 1.00 98.00 96 TYR A CA 1
ATOM 729 C C . TYR A 1 96 ? 2.778 -6.609 -6.613 1.00 98.00 96 TYR A C 1
ATOM 731 O O . TYR A 1 96 ? 1.950 -7.475 -6.892 1.00 98.00 96 TYR A O 1
ATOM 739 N N . PHE A 1 97 ? 3.214 -5.744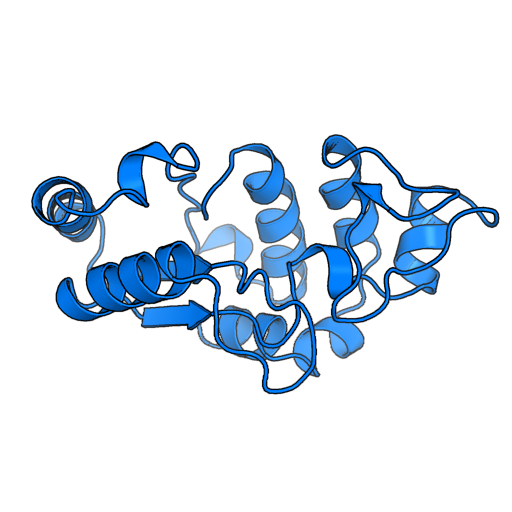 -7.529 1.00 98.31 97 PHE A N 1
ATOM 740 C CA . PHE A 1 97 ? 2.768 -5.798 -8.914 1.00 98.31 97 PHE A CA 1
ATOM 741 C C . PHE A 1 97 ? 3.521 -6.892 -9.682 1.00 98.31 97 PHE A C 1
ATOM 743 O O . PHE A 1 97 ? 4.733 -6.773 -9.870 1.00 98.31 97 PHE A O 1
ATOM 750 N N . PRO A 1 98 ? 2.832 -7.945 -10.159 1.00 98.25 98 PRO A N 1
ATOM 751 C CA . PRO A 1 98 ? 3.477 -9.001 -10.917 1.00 98.25 98 PRO A CA 1
ATOM 752 C C . PRO A 1 98 ? 3.903 -8.490 -12.298 1.00 98.25 98 PRO A C 1
ATOM 754 O O . PRO A 1 98 ? 3.259 -7.620 -12.890 1.00 98.25 98 PRO A O 1
ATOM 757 N N . ASP A 1 99 ? 4.954 -9.092 -12.849 1.00 98.38 99 ASP A N 1
ATOM 758 C CA . ASP A 1 99 ? 5.566 -8.695 -14.124 1.00 98.38 99 ASP A CA 1
ATOM 759 C C . ASP A 1 99 ? 4.559 -8.570 -15.277 1.00 98.38 99 ASP A C 1
ATOM 761 O O . ASP A 1 99 ? 4.592 -7.607 -16.045 1.00 98.38 99 ASP A O 1
ATOM 765 N N . HIS A 1 100 ? 3.593 -9.489 -15.362 1.00 98.62 100 HIS A N 1
ATOM 766 C CA . HIS A 1 100 ? 2.571 -9.433 -16.406 1.00 98.62 100 HIS A CA 1
ATOM 767 C C . HIS A 1 100 ? 1.666 -8.196 -16.292 1.00 98.62 100 HIS A C 1
ATOM 769 O O . HIS A 1 100 ? 1.261 -7.657 -17.320 1.00 98.62 100 HIS A O 1
ATOM 775 N N . ALA A 1 101 ? 1.357 -7.728 -15.078 1.00 98.62 101 ALA A N 1
ATOM 776 C CA . ALA A 1 101 ? 0.528 -6.545 -14.865 1.00 98.62 101 ALA A CA 1
ATOM 777 C C . ALA A 1 101 ? 1.302 -5.269 -15.217 1.00 98.62 101 ALA A C 1
ATOM 779 O O . ALA A 1 101 ? 0.765 -4.379 -15.881 1.00 98.62 101 ALA A O 1
ATOM 780 N N . VAL A 1 102 ? 2.585 -5.210 -14.839 1.00 98.38 102 VAL A N 1
ATOM 781 C CA . VAL A 1 102 ? 3.488 -4.104 -15.196 1.00 98.38 102 VAL A CA 1
ATOM 782 C C . VAL A 1 102 ? 3.601 -3.987 -16.716 1.00 98.38 102 VAL A C 1
ATOM 784 O O . VAL A 1 102 ? 3.351 -2.919 -17.281 1.00 98.38 102 VAL A O 1
ATOM 787 N N . LYS A 1 103 ? 3.880 -5.101 -17.401 1.00 98.56 103 LYS A N 1
ATOM 788 C CA . LYS A 1 103 ? 4.016 -5.136 -18.863 1.00 98.56 103 LYS A CA 1
ATOM 789 C C . LYS A 1 103 ? 2.710 -4.848 -19.593 1.00 98.56 103 LYS A C 1
ATOM 791 O O . LYS A 1 103 ? 2.736 -4.158 -20.609 1.00 98.56 103 LYS A O 1
ATOM 796 N N . ALA A 1 104 ? 1.572 -5.321 -19.083 1.00 98.56 104 ALA A N 1
ATOM 797 C CA . ALA A 1 104 ? 0.265 -5.010 -19.661 1.00 98.56 104 ALA A CA 1
ATOM 798 C C . ALA A 1 104 ? -0.076 -3.513 -19.564 1.00 98.56 104 ALA A C 1
ATOM 800 O O . ALA A 1 104 ? -0.658 -2.950 -20.490 1.00 98.56 104 ALA A O 1
ATOM 801 N N . ALA A 1 105 ? 0.310 -2.852 -18.469 1.00 98.38 105 ALA A N 1
ATOM 802 C CA . ALA A 1 105 ? 0.020 -1.437 -18.256 1.00 98.38 105 ALA A CA 1
ATOM 803 C C . ALA A 1 105 ? 0.972 -0.488 -18.998 1.00 98.38 105 ALA A C 1
ATOM 805 O O . ALA A 1 105 ? 0.524 0.551 -19.498 1.00 98.38 105 ALA A O 1
ATOM 806 N N . LEU A 1 106 ? 2.270 -0.813 -19.015 1.00 97.94 106 LEU A N 1
ATOM 807 C CA . LEU A 1 106 ? 3.346 0.103 -19.412 1.00 97.94 106 LEU A CA 1
ATOM 808 C C . LEU A 1 106 ? 4.125 -0.337 -20.657 1.00 97.94 106 LEU A C 1
ATOM 810 O O . LEU A 1 106 ? 4.792 0.488 -21.278 1.00 97.94 106 LEU A O 1
ATOM 814 N N . GLY A 1 107 ? 4.018 -1.606 -21.053 1.00 98.12 107 GLY A N 1
ATOM 815 C CA . GLY A 1 107 ? 4.716 -2.181 -22.201 1.00 98.12 107 GLY A CA 1
ATOM 816 C C . GLY A 1 107 ? 5.838 -3.148 -21.819 1.00 98.12 107 GLY A C 1
ATOM 817 O O . GLY A 1 107 ? 6.295 -3.205 -20.680 1.00 98.12 107 GLY A O 1
ATOM 818 N N . ALA A 1 108 ? 6.297 -3.918 -22.808 1.00 97.81 108 ALA A N 1
ATOM 819 C CA . ALA A 1 108 ? 7.203 -5.053 -22.612 1.00 97.81 108 ALA A CA 1
ATOM 820 C C . ALA A 1 108 ? 8.608 -4.691 -22.094 1.00 97.81 108 ALA A C 1
ATOM 822 O O . ALA A 1 108 ? 9.310 -5.577 -21.616 1.00 97.81 108 ALA A O 1
ATOM 823 N N . SER A 1 109 ? 9.022 -3.424 -22.199 1.00 96.94 109 SER A N 1
ATOM 824 C CA . SER A 1 109 ? 10.319 -2.947 -21.704 1.00 96.94 109 SER A CA 1
ATOM 825 C C . SER A 1 109 ? 10.351 -2.718 -20.191 1.00 96.94 109 SER A C 1
ATOM 827 O O . SER A 1 109 ? 11.434 -2.542 -19.639 1.00 96.94 109 SER A O 1
ATOM 829 N N . PHE A 1 110 ? 9.195 -2.658 -19.523 1.00 97.88 110 PHE A N 1
ATOM 830 C CA . PHE A 1 110 ? 9.105 -2.509 -18.070 1.00 97.88 110 PHE A CA 1
ATOM 831 C C . PHE A 1 110 ? 9.118 -3.878 -17.385 1.00 97.88 110 PHE A C 1
ATOM 833 O O . PHE A 1 110 ? 8.669 -4.872 -17.954 1.00 97.88 110 PHE A O 1
ATOM 840 N N . GLU A 1 111 ? 9.619 -3.919 -16.155 1.00 97.69 111 GLU A N 1
ATOM 841 C CA . GLU A 1 111 ? 9.791 -5.147 -15.373 1.00 97.69 111 GLU A CA 1
ATOM 842 C C . GLU A 1 111 ? 9.249 -4.948 -13.959 1.00 97.69 111 GLU A C 1
ATOM 844 O O . GLU A 1 111 ? 9.195 -3.820 -13.467 1.00 97.69 111 GLU A O 1
ATOM 849 N N . GLN A 1 112 ? 8.832 -6.030 -13.298 1.00 97.62 112 GLN A N 1
ATOM 850 C CA . GLN A 1 112 ? 8.417 -5.944 -11.895 1.00 97.62 112 GLN A CA 1
ATOM 851 C C . GLN A 1 112 ? 9.566 -5.525 -10.972 1.00 97.62 112 GLN A C 1
ATOM 853 O O . GLN A 1 112 ? 10.712 -5.934 -11.157 1.00 97.62 112 GLN A O 1
ATOM 858 N N . LEU A 1 113 ? 9.228 -4.809 -9.900 1.00 97.94 113 LEU A N 1
ATOM 859 C CA . LEU A 1 113 ? 10.162 -4.590 -8.800 1.00 97.94 113 LEU A CA 1
ATOM 860 C C . LEU A 1 113 ? 10.367 -5.882 -8.012 1.00 97.94 113 LEU A C 1
ATOM 862 O O . LEU A 1 113 ? 9.436 -6.661 -7.794 1.00 97.94 113 LEU A O 1
ATOM 866 N N . LYS A 1 114 ? 11.579 -6.083 -7.494 1.00 97.50 114 LYS A N 1
ATOM 867 C CA . LYS A 1 114 ? 11.814 -7.113 -6.473 1.00 97.50 114 LYS A CA 1
ATOM 868 C C . LYS A 1 114 ? 11.169 -6.700 -5.139 1.00 97.50 114 LYS A C 1
ATOM 870 O O . LYS A 1 114 ? 10.974 -5.507 -4.909 1.00 97.50 114 LYS A O 1
ATOM 875 N N . PRO A 1 115 ? 10.910 -7.638 -4.204 1.00 97.81 115 PRO A N 1
ATOM 876 C CA . PRO A 1 115 ? 10.165 -7.367 -2.965 1.00 97.81 115 PRO A CA 1
ATOM 877 C C . PRO A 1 115 ? 10.636 -6.172 -2.120 1.00 97.81 115 PRO A C 1
ATOM 879 O O . PRO A 1 115 ? 9.831 -5.532 -1.451 1.00 97.81 115 PRO A O 1
ATOM 882 N N . TYR A 1 116 ? 11.931 -5.849 -2.137 1.00 97.44 116 TYR A N 1
ATOM 883 C CA . TYR A 1 116 ? 12.503 -4.771 -1.317 1.00 97.44 116 TYR A CA 1
ATOM 884 C C . TYR A 1 116 ? 13.157 -3.655 -2.132 1.00 97.44 116 TYR A C 1
ATOM 886 O O . TYR A 1 116 ? 13.846 -2.793 -1.588 1.00 97.44 116 TYR A O 1
ATOM 894 N N . GLU A 1 117 ? 12.958 -3.675 -3.445 1.00 96.62 117 GLU A N 1
ATOM 895 C CA . GLU A 1 117 ? 13.571 -2.727 -4.362 1.00 96.62 117 GLU A CA 1
ATOM 896 C C . GLU A 1 117 ? 12.830 -1.392 -4.356 1.00 96.62 117 GLU A C 1
ATOM 898 O O . GLU A 1 117 ? 11.603 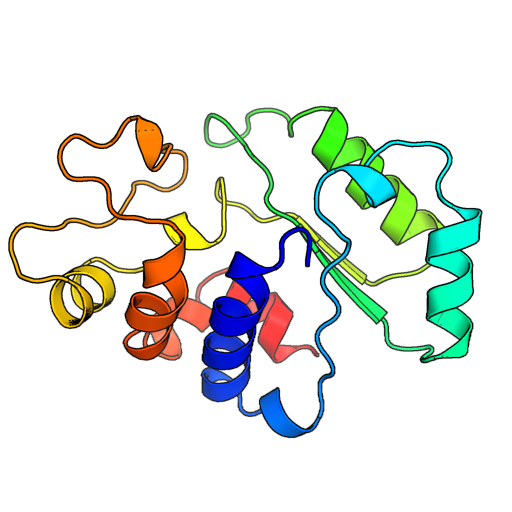-1.333 -4.233 1.00 96.62 117 GLU A O 1
ATOM 903 N N . ARG A 1 118 ? 13.582 -0.298 -4.478 1.00 96.50 118 ARG A N 1
ATOM 904 C CA . ARG A 1 118 ? 13.009 1.039 -4.620 1.00 96.50 118 ARG A CA 1
ATOM 905 C C . ARG A 1 118 ? 12.725 1.293 -6.088 1.00 96.50 118 ARG A C 1
ATOM 907 O O . ARG A 1 118 ? 13.622 1.177 -6.913 1.00 96.50 118 ARG A O 1
ATOM 914 N N . LEU A 1 119 ? 11.521 1.775 -6.386 1.00 95.50 119 LEU A N 1
ATOM 915 C CA . LEU A 1 119 ? 11.157 2.203 -7.738 1.00 95.50 119 LEU A CA 1
ATOM 916 C C . LEU A 1 119 ? 12.139 3.234 -8.323 1.00 95.50 119 LEU A C 1
ATOM 918 O O . LEU A 1 119 ? 12.449 3.185 -9.506 1.00 95.50 119 LEU A O 1
ATOM 922 N N . ALA A 1 120 ? 12.655 4.139 -7.484 1.00 94.50 120 ALA A N 1
ATOM 923 C CA . ALA A 1 120 ? 13.609 5.172 -7.890 1.00 94.50 120 ALA A CA 1
ATOM 924 C C . ALA A 1 120 ? 14.993 4.628 -8.291 1.00 94.50 120 ALA A C 1
ATOM 926 O O . ALA A 1 120 ? 15.708 5.305 -9.022 1.00 94.50 120 ALA A O 1
ATOM 927 N N . ASP A 1 121 ? 15.359 3.432 -7.821 1.00 94.12 121 ASP A N 1
ATOM 928 C CA . ASP A 1 121 ? 16.654 2.808 -8.118 1.00 94.12 121 ASP A CA 1
ATOM 929 C C . ASP A 1 121 ? 16.563 1.875 -9.344 1.00 94.12 121 ASP A C 1
ATOM 931 O O . ASP A 1 121 ? 17.577 1.363 -9.819 1.00 94.12 121 ASP A O 1
ATOM 935 N N . HIS A 1 122 ? 15.354 1.654 -9.876 1.00 92.69 122 HIS A N 1
ATOM 936 C CA . HIS A 1 122 ? 15.112 0.763 -11.005 1.00 92.69 122 HIS A CA 1
ATOM 937 C C . HIS A 1 122 ? 15.444 1.459 -12.335 1.00 92.69 122 HIS A C 1
ATOM 939 O O . HIS A 1 122 ? 14.915 2.529 -12.639 1.00 92.69 122 HIS A O 1
ATOM 945 N N . ALA A 1 123 ? 16.292 0.836 -13.162 1.00 89.25 123 ALA A N 1
ATOM 946 C CA . ALA A 1 123 ? 16.827 1.447 -14.387 1.00 89.25 123 ALA A CA 1
ATOM 947 C C . ALA A 1 123 ? 15.742 1.866 -15.395 1.00 89.25 123 ALA A C 1
ATOM 949 O O . ALA A 1 123 ? 15.870 2.898 -16.050 1.00 89.25 123 ALA A O 1
ATOM 950 N N . ASN A 1 124 ? 14.665 1.082 -15.488 1.00 92.62 124 ASN A N 1
ATOM 951 C CA . ASN A 1 124 ? 13.461 1.436 -16.236 1.00 92.62 124 ASN A CA 1
ATOM 952 C C . ASN A 1 124 ? 12.263 1.581 -15.284 1.00 92.62 124 ASN A C 1
ATOM 954 O O . ASN A 1 124 ? 11.264 0.870 -15.392 1.00 92.62 124 ASN A O 1
ATOM 958 N N . GLY A 1 125 ? 12.426 2.411 -14.250 1.00 92.88 125 GLY A N 1
ATOM 959 C CA . GLY A 1 125 ? 11.357 2.758 -13.319 1.00 92.88 125 GLY A CA 1
ATOM 960 C C . GLY A 1 125 ? 10.228 3.537 -14.003 1.00 92.88 125 GLY A C 1
ATOM 961 O O . GLY A 1 125 ? 10.409 4.166 -15.044 1.00 92.88 125 GLY A O 1
ATOM 962 N N . TRP A 1 126 ? 9.043 3.502 -13.404 1.00 96.25 126 TRP A N 1
ATOM 963 C CA . TRP A 1 126 ? 7.868 4.247 -13.859 1.00 96.25 126 TRP A CA 1
ATOM 964 C C . TRP A 1 126 ? 7.458 5.320 -12.849 1.00 96.25 126 TRP A C 1
ATOM 966 O O . TRP A 1 126 ? 7.961 5.385 -11.726 1.00 96.25 126 TRP A O 1
ATOM 976 N N . SER A 1 127 ? 6.527 6.189 -13.246 1.00 95.00 127 SER A N 1
ATOM 977 C CA . SER A 1 127 ? 5.970 7.188 -12.337 1.00 95.00 127 SER A CA 1
ATOM 978 C C . SER A 1 127 ? 4.983 6.543 -11.370 1.00 95.00 127 SER A C 1
ATOM 980 O O . SER A 1 127 ? 4.100 5.796 -11.786 1.00 95.00 127 SER A O 1
ATOM 982 N N . LYS A 1 128 ? 5.013 6.928 -10.088 1.00 93.19 128 LYS A N 1
ATOM 983 C CA . LYS A 1 128 ? 3.995 6.499 -9.110 1.00 93.19 128 LYS A CA 1
ATOM 984 C C . LYS A 1 128 ? 2.559 6.816 -9.551 1.00 93.19 128 LYS A C 1
ATOM 986 O O . LYS A 1 128 ? 1.626 6.121 -9.154 1.00 93.19 128 LYS A O 1
ATOM 991 N N . SER A 1 129 ? 2.366 7.823 -10.409 1.00 94.56 129 SER A N 1
ATOM 992 C CA . SER A 1 129 ? 1.059 8.138 -10.999 1.00 94.56 129 SER A CA 1
ATOM 993 C C . SER A 1 129 ? 0.508 7.044 -11.919 1.00 94.56 129 SER A C 1
ATOM 995 O O . SER A 1 129 ? -0.686 7.064 -12.205 1.00 94.56 129 SER A O 1
ATOM 997 N N . ASP A 1 130 ? 1.336 6.105 -12.380 1.00 96.81 130 ASP A N 1
ATOM 998 C CA . ASP A 1 130 ? 0.924 4.968 -13.205 1.00 96.81 130 ASP A CA 1
ATOM 999 C C . ASP A 1 130 ? 0.567 3.718 -12.387 1.00 96.81 130 ASP A C 1
ATOM 1001 O O . ASP A 1 130 ? -0.019 2.785 -12.935 1.00 96.81 130 ASP A O 1
ATOM 1005 N N . ASN A 1 131 ? 0.830 3.697 -11.074 1.00 97.38 131 ASN A N 1
ATOM 1006 C CA . ASN A 1 131 ? 0.582 2.520 -10.231 1.00 97.38 131 ASN A CA 1
ATOM 1007 C C . ASN A 1 131 ? -0.870 2.020 -10.322 1.00 97.38 131 ASN A C 1
ATOM 1009 O O . ASN A 1 131 ? -1.113 0.818 -10.293 1.00 97.38 131 ASN A O 1
ATOM 1013 N N . TRP A 1 132 ? -1.852 2.917 -10.475 1.00 97.31 132 TRP A N 1
ATOM 1014 C CA . TRP A 1 132 ? -3.260 2.519 -10.604 1.00 97.31 132 TRP A CA 1
ATOM 1015 C C . TRP A 1 132 ? -3.549 1.784 -11.919 1.00 97.31 132 TRP A C 1
ATOM 1017 O O . TRP A 1 132 ? -4.426 0.924 -11.952 1.00 97.31 132 TRP A O 1
ATOM 1027 N N . ARG A 1 133 ? -2.811 2.097 -12.995 1.00 98.19 133 ARG A N 1
ATOM 1028 C CA . ARG A 1 133 ? -2.923 1.395 -14.282 1.00 98.19 133 ARG A CA 1
ATOM 1029 C C . ARG A 1 133 ? -2.376 -0.014 -14.155 1.00 98.19 133 ARG A C 1
ATOM 1031 O O . ARG A 1 133 ? -2.981 -0.933 -14.680 1.00 98.19 133 ARG A O 1
ATOM 1038 N N . ILE A 1 134 ? -1.270 -0.183 -13.435 1.00 98.44 134 ILE A N 1
ATOM 1039 C CA . ILE A 1 134 ? -0.696 -1.503 -13.157 1.00 98.44 134 ILE A CA 1
ATOM 1040 C C . ILE A 1 134 ? -1.656 -2.317 -12.286 1.00 98.44 134 ILE A C 1
ATOM 1042 O O . ILE A 1 134 ? -1.994 -3.443 -12.640 1.00 98.44 134 ILE A O 1
ATOM 1046 N N . ALA A 1 135 ? -2.175 -1.719 -11.209 1.00 98.19 135 ALA A N 1
ATOM 1047 C CA . ALA A 1 135 ? -3.131 -2.357 -10.304 1.00 98.19 135 ALA A CA 1
ATOM 1048 C C . ALA A 1 135 ? -4.406 -2.848 -11.011 1.00 98.19 135 ALA A C 1
ATOM 1050 O O . ALA A 1 135 ? -4.971 -3.859 -10.611 1.00 98.19 135 ALA A O 1
ATOM 1051 N N . HIS A 1 136 ? -4.835 -2.173 -12.082 1.00 98.12 136 HIS A N 1
ATOM 1052 C CA . HIS A 1 136 ? -5.955 -2.614 -12.916 1.00 98.12 136 HIS A CA 1
ATOM 1053 C C . HIS A 1 136 ? -5.718 -3.980 -13.589 1.00 98.12 136 HIS A C 1
ATOM 1055 O O . HIS A 1 136 ? -6.673 -4.721 -13.804 1.00 98.12 136 HIS A O 1
ATOM 1061 N N . TYR A 1 137 ? -4.465 -4.319 -13.911 1.00 98.56 137 TYR A N 1
ATOM 1062 C CA . TYR A 1 137 ? -4.091 -5.581 -14.561 1.00 98.56 137 TYR A CA 1
ATOM 1063 C C . TYR A 1 137 ? -3.628 -6.672 -13.586 1.00 98.56 137 TYR A C 1
ATOM 1065 O O . TYR A 1 137 ? -3.309 -7.776 -14.027 1.00 98.56 137 TYR A O 1
ATOM 1073 N N . VAL A 1 138 ? -3.584 -6.388 -12.280 1.00 98.56 138 VAL A N 1
ATOM 1074 C CA . VAL A 1 138 ? -3.294 -7.395 -11.249 1.00 98.56 138 VAL A CA 1
ATOM 1075 C C . VAL A 1 138 ? -4.436 -8.408 -11.211 1.00 98.56 138 VAL A C 1
ATOM 1077 O O . VAL A 1 138 ? -5.608 -8.026 -11.203 1.00 98.56 138 VAL A O 1
ATOM 1080 N N . ARG A 1 139 ? -4.118 -9.704 -11.165 1.00 98.38 139 ARG A N 1
ATOM 1081 C CA . ARG A 1 139 ? -5.141 -10.741 -11.003 1.00 98.38 139 ARG A CA 1
ATOM 1082 C C . ARG A 1 139 ? -5.417 -10.977 -9.528 1.00 98.38 139 ARG A C 1
ATOM 1084 O O . ARG A 1 139 ? -4.570 -10.755 -8.660 1.00 98.38 139 ARG A O 1
ATOM 1091 N N . LYS A 1 140 ? -6.626 -11.452 -9.239 1.00 97.69 140 LYS A N 1
ATOM 1092 C CA . LYS A 1 140 ? -7.067 -11.701 -7.866 1.00 97.69 140 LYS A CA 1
ATOM 1093 C C . LYS A 1 140 ? -6.168 -12.726 -7.168 1.00 97.69 140 LYS A C 1
ATOM 1095 O O . LYS A 1 140 ? -5.877 -12.565 -5.990 1.00 97.69 140 LYS A O 1
ATOM 1100 N N . GLU A 1 141 ? -5.700 -13.741 -7.887 1.00 97.75 141 GLU A N 1
ATOM 1101 C CA . GLU A 1 141 ? -4.871 -14.821 -7.346 1.00 97.75 141 GLU A CA 1
ATOM 1102 C C . GLU A 1 141 ? -3.487 -14.322 -6.915 1.00 97.75 141 GLU A C 1
ATOM 1104 O O . GLU A 1 141 ? -3.018 -14.682 -5.833 1.00 97.75 141 GLU A O 1
ATOM 1109 N N . ASP A 1 142 ? -2.866 -13.450 -7.720 1.00 97.25 142 ASP A N 1
ATOM 1110 C CA . ASP A 1 142 ? -1.576 -12.837 -7.384 1.00 97.25 142 ASP A CA 1
ATOM 1111 C C . ASP A 1 142 ? -1.707 -12.037 -6.087 1.00 97.25 142 ASP A C 1
ATOM 1113 O O . ASP A 1 142 ? -0.929 -12.220 -5.149 1.00 97.25 142 ASP A O 1
ATOM 1117 N N . LEU A 1 143 ? -2.756 -11.211 -6.005 1.00 96.69 143 LEU A N 1
ATOM 1118 C CA . LEU A 1 143 ? -3.023 -10.378 -4.842 1.00 96.69 143 LEU A CA 1
ATOM 1119 C C . LEU A 1 143 ? -3.323 -11.222 -3.597 1.00 96.69 143 LEU A C 1
ATOM 1121 O O . LEU A 1 143 ? -2.685 -11.016 -2.569 1.00 96.69 143 LEU A O 1
ATOM 1125 N N . LEU A 1 144 ? -4.249 -12.183 -3.659 1.00 97.25 144 LEU A N 1
ATOM 1126 C CA . LEU A 1 144 ? -4.683 -12.968 -2.490 1.00 97.25 144 LEU A CA 1
ATOM 1127 C C . LEU A 1 144 ? -3.590 -13.869 -1.899 1.00 97.25 144 LEU A C 1
ATOM 1129 O O . LEU A 1 144 ? -3.673 -14.256 -0.732 1.00 97.25 144 LEU A O 1
ATOM 1133 N N . SER A 1 145 ? -2.547 -14.185 -2.667 1.00 96.62 145 SER A N 1
ATOM 1134 C CA . SER A 1 145 ? -1.379 -14.896 -2.137 1.00 96.62 145 SER A CA 1
ATOM 1135 C C . SER A 1 145 ? -0.558 -14.047 -1.148 1.00 96.62 145 SER A C 1
ATOM 1137 O O . SER A 1 145 ? 0.076 -14.597 -0.239 1.00 96.62 145 SER A O 1
ATOM 1139 N N . SER A 1 146 ? -0.633 -12.717 -1.272 1.00 97.50 146 SER A N 1
ATOM 1140 C CA . SER A 1 146 ? 0.096 -11.739 -0.458 1.00 97.50 146 SER A CA 1
ATOM 1141 C C . SER A 1 146 ? -0.599 -11.390 0.863 1.00 97.50 146 SER A C 1
ATOM 1143 O O . SER A 1 146 ? -1.791 -11.632 1.057 1.00 97.50 146 SER A O 1
ATOM 1145 N N . ASP A 1 147 ? 0.145 -10.782 1.783 1.00 97.69 147 ASP A N 1
ATOM 1146 C CA . ASP A 1 147 ? -0.388 -10.157 2.995 1.00 97.69 147 ASP A CA 1
ATOM 1147 C C . ASP A 1 147 ? -1.349 -9.001 2.683 1.00 97.69 147 ASP A C 1
ATOM 1149 O O . ASP A 1 147 ? -2.388 -8.897 3.333 1.00 97.69 147 ASP A O 1
ATOM 1153 N N . VAL A 1 148 ? -1.067 -8.195 1.652 1.00 97.56 148 VAL A N 1
ATOM 1154 C CA . VAL A 1 148 ? -1.955 -7.107 1.210 1.00 97.56 148 VAL A CA 1
ATOM 1155 C C . VAL A 1 148 ? -3.298 -7.665 0.750 1.00 97.56 148 VAL A C 1
ATOM 1157 O O . VAL A 1 148 ? -4.343 -7.178 1.168 1.00 97.56 148 VAL A O 1
ATOM 1160 N N . GLY A 1 149 ? -3.307 -8.717 -0.068 1.00 97.19 149 GLY A N 1
ATOM 1161 C CA . GLY A 1 149 ? -4.558 -9.327 -0.519 1.00 97.19 149 GLY A CA 1
ATOM 1162 C C . GLY A 1 149 ? -5.354 -9.957 0.614 1.00 97.19 149 GLY A C 1
ATOM 1163 O O . GLY A 1 149 ? -6.549 -9.697 0.725 1.00 97.19 149 GLY A O 1
ATOM 1164 N N . LYS A 1 150 ? -4.692 -10.711 1.501 1.00 97.69 150 LYS A N 1
ATOM 1165 C CA . LYS A 1 150 ? -5.325 -11.277 2.708 1.00 97.69 150 LYS A CA 1
ATOM 1166 C C . LYS A 1 150 ? -5.886 -10.190 3.624 1.00 97.69 150 LYS A C 1
ATOM 1168 O O . LYS A 1 150 ? -6.921 -10.388 4.252 1.00 97.69 150 LYS A O 1
ATOM 1173 N N . PHE A 1 151 ? -5.203 -9.049 3.717 1.00 97.56 151 PHE A N 1
ATOM 1174 C CA . PHE A 1 151 ? -5.679 -7.887 4.455 1.00 97.56 151 PHE A CA 1
ATOM 1175 C C . PHE A 1 151 ? -6.921 -7.273 3.814 1.00 97.56 151 PHE A C 1
ATOM 1177 O O . PHE A 1 151 ? -7.886 -6.998 4.512 1.00 97.56 151 PHE A O 1
ATOM 1184 N N . LEU A 1 152 ? -6.922 -7.073 2.497 1.00 96.75 152 LEU A N 1
ATOM 1185 C CA . LEU A 1 152 ? -8.059 -6.462 1.811 1.00 96.75 152 LEU A CA 1
ATOM 1186 C C . LEU A 1 152 ? -9.296 -7.369 1.789 1.00 96.75 152 LEU A C 1
ATOM 1188 O O . LEU A 1 152 ? -10.410 -6.865 1.858 1.00 96.75 152 LEU A O 1
ATOM 1192 N N . ASP A 1 153 ? -9.111 -8.688 1.724 1.00 96.44 153 ASP A N 1
ATOM 1193 C CA . ASP A 1 153 ? -10.208 -9.666 1.703 1.00 96.44 153 ASP A CA 1
ATOM 1194 C C . ASP A 1 153 ? -10.966 -9.750 3.043 1.00 96.44 153 ASP A C 1
ATOM 1196 O O . ASP A 1 153 ? -12.156 -10.067 3.065 1.00 96.44 153 ASP A O 1
ATOM 1200 N N . ARG A 1 154 ? -10.301 -9.417 4.163 1.00 94.31 154 ARG A N 1
ATOM 1201 C CA . ARG A 1 154 ? -10.915 -9.422 5.505 1.00 94.31 154 ARG A CA 1
ATOM 1202 C C . ARG A 1 154 ? -11.697 -8.154 5.863 1.00 94.31 154 ARG A C 1
ATOM 1204 O O . ARG A 1 154 ? -12.377 -8.162 6.888 1.00 94.31 154 ARG A O 1
ATOM 1211 N N . ILE A 1 155 ? -11.566 -7.084 5.073 1.00 91.62 155 ILE A N 1
ATOM 1212 C CA . ILE A 1 155 ? -12.314 -5.821 5.240 1.00 91.62 155 ILE A CA 1
ATOM 1213 C C . ILE A 1 155 ? -13.739 -6.027 4.733 1.00 91.62 155 ILE A C 1
ATOM 1215 O O . ILE A 1 155 ? -14.698 -5.637 5.427 1.00 91.62 155 ILE A O 1
#

Secondary structure (DSSP, 8-state):
--SSHHHHHHHHHHHHTT-TTT------TTHHHHSSS-HHHHHHHTTT-S--EEEE----SSTTPPPPHHHHHHHHHHHHHT-EEEE-SSSSGGGG--HHHHHHHH-TT--PPPTT--GGG-TT---GGGHHHHHHT--HHHHHHSHHHHHHHT-

Foldseek 3Di:
DADPLCQLLVLLLLVLLPNNVVDDDDHPPHVPCLPPPNLVVLLVVVVVDVAAAEEFFQQDQDQPGHGDPSRVSSQVSCVVSPHHYDHFRFRGPQQLQQQVLQCVQPHDVDGHDHRNDDLVVDPPHDDSNSSSSSSNSDHLVSLCVGPNSVVSNVD